Protein AF-A0AAX6ND30-F1 (afdb_monomer_lite)

Foldseek 3Di:
DPPCVLVVVVPDQKDKQAQDDLVCVVVCCVRPVDDPVRSVCSPPGDPQWIWMGHRPDIDIGRDDDDPVNVCVVVVPDDD

Structure (mmCIF, N/CA/C/O backbone):
data_AF-A0AAX6ND30-F1
#
_entry.id   AF-A0AAX6ND30-F1
#
loop_
_atom_site.group_PDB
_atom_site.id
_atom_site.type_symbol
_atom_site.label_atom_id
_atom_site.label_alt_id
_atom_site.label_comp_id
_atom_site.label_asym_id
_atom_site.label_entity_id
_atom_site.label_seq_id
_atom_site.pdbx_PDB_ins_code
_atom_site.Cartn_x
_atom_site.Cartn_y
_atom_site.Cartn_z
_atom_site.occupancy
_atom_site.B_iso_or_equiv
_atom_site.auth_seq_id
_atom_site.auth_comp_id
_atom_site.auth_asym_id
_atom_site.auth_atom_id
_atom_site.pdbx_PDB_model_num
ATOM 1 N N . MET A 1 1 ? 4.360 18.290 21.529 1.00 44.44 1 MET A N 1
ATOM 2 C CA . MET A 1 1 ? 4.701 18.849 20.208 1.00 44.44 1 MET A CA 1
ATOM 3 C C . MET A 1 1 ? 3.743 18.210 19.236 1.00 44.44 1 MET A C 1
ATOM 5 O O . MET A 1 1 ? 3.713 16.991 19.166 1.00 44.44 1 MET A O 1
ATOM 9 N N . GLU A 1 2 ? 2.878 19.005 18.623 1.00 52.50 2 GLU A N 1
ATOM 10 C CA . GLU A 1 2 ? 1.968 18.530 17.584 1.00 52.50 2 GLU A CA 1
ATOM 11 C C . GLU A 1 2 ? 2.836 18.262 16.349 1.00 52.50 2 GLU A C 1
ATOM 13 O O . GLU A 1 2 ? 3.334 19.185 15.703 1.00 52.50 2 GLU A O 1
ATOM 18 N N . ASN A 1 3 ? 3.180 16.995 16.127 1.00 64.38 3 ASN A N 1
ATOM 19 C CA . ASN A 1 3 ? 4.094 16.617 15.061 1.00 64.38 3 ASN A CA 1
ATOM 20 C C . ASN A 1 3 ? 3.333 16.708 13.736 1.00 64.38 3 ASN A C 1
ATOM 22 O O . ASN A 1 3 ? 2.580 15.803 13.391 1.00 64.38 3 ASN A O 1
ATOM 26 N N . GLY A 1 4 ? 3.554 17.779 12.969 1.00 77.06 4 GLY A N 1
ATOM 27 C CA . GLY A 1 4 ? 2.878 18.013 11.684 1.00 77.06 4 GLY A CA 1
ATOM 28 C C . GLY A 1 4 ? 3.003 16.874 10.658 1.00 77.06 4 GLY A C 1
ATOM 29 O O . GLY A 1 4 ? 2.240 16.840 9.699 1.00 77.06 4 GLY A O 1
ATOM 30 N N . GLY A 1 5 ? 3.912 15.915 10.869 1.00 81.56 5 GLY A N 1
ATOM 31 C CA . GLY A 1 5 ? 4.011 14.691 10.072 1.00 81.56 5 GLY A CA 1
ATOM 32 C C . GLY A 1 5 ? 2.764 13.802 10.136 1.00 81.56 5 GLY A C 1
ATOM 33 O O . GLY A 1 5 ? 2.338 13.300 9.099 1.00 81.56 5 GLY A O 1
ATOM 34 N N . GLU A 1 6 ? 2.130 13.654 11.304 1.00 80.38 6 GLU A N 1
ATOM 35 C CA . GLU A 1 6 ? 0.886 12.873 11.425 1.00 80.38 6 GLU A CA 1
ATOM 36 C C . GLU A 1 6 ? -0.246 13.523 10.625 1.00 80.38 6 GLU A C 1
ATOM 38 O O . GLU A 1 6 ? -0.963 12.841 9.895 1.00 80.38 6 GLU A O 1
ATOM 43 N N . SER A 1 7 ? -0.346 14.854 10.683 1.00 81.00 7 SER A N 1
ATOM 44 C CA . SER A 1 7 ? -1.325 15.630 9.918 1.00 81.00 7 SER A CA 1
ATOM 45 C C . SER A 1 7 ? -1.110 15.537 8.406 1.00 81.00 7 SER A C 1
ATOM 47 O O . SER A 1 7 ? -2.071 15.606 7.646 1.00 81.00 7 SER A O 1
ATOM 49 N N . ILE A 1 8 ? 0.130 15.381 7.935 1.00 82.31 8 ILE A N 1
ATOM 50 C CA . ILE A 1 8 ? 0.412 15.172 6.506 1.00 82.31 8 ILE A CA 1
ATOM 51 C C . ILE A 1 8 ? -0.101 13.796 6.067 1.00 82.31 8 ILE A C 1
ATOM 53 O O . ILE A 1 8 ? -0.776 13.677 5.044 1.00 82.31 8 ILE A O 1
ATOM 57 N N . ILE A 1 9 ? 0.179 12.761 6.860 1.00 82.31 9 ILE A N 1
ATOM 58 C CA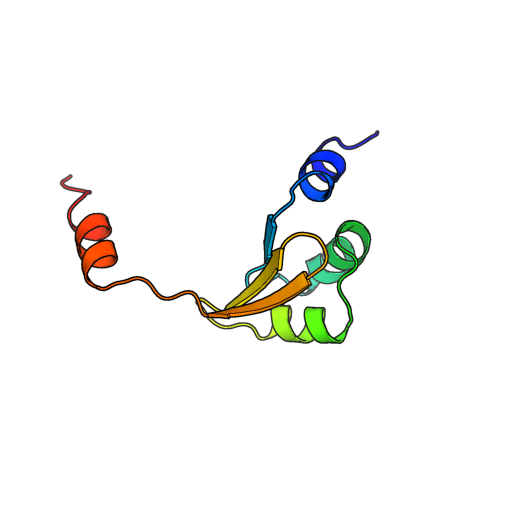 . ILE A 1 9 ? -0.222 11.387 6.550 1.00 82.31 9 ILE A CA 1
ATOM 59 C C . ILE A 1 9 ? -1.752 11.246 6.572 1.00 82.31 9 ILE A C 1
ATOM 61 O O . ILE A 1 9 ? -2.323 10.664 5.647 1.00 82.31 9 ILE A O 1
ATOM 65 N N . SER A 1 10 ? -2.419 11.815 7.582 1.00 78.31 10 SER A N 1
ATOM 66 C CA . SER A 1 10 ? -3.873 11.707 7.760 1.00 78.31 10 SER A CA 1
ATOM 67 C C . SER A 1 10 ? -4.685 12.517 6.745 1.00 78.31 10 SER A C 1
ATOM 69 O O . SER A 1 10 ? -5.766 12.084 6.356 1.00 78.31 10 SER A O 1
ATOM 71 N N . ASN A 1 11 ? -4.165 13.653 6.266 1.00 79.88 11 ASN A N 1
ATOM 72 C CA . ASN A 1 11 ? -4.834 14.470 5.244 1.00 79.88 11 ASN A CA 1
ATOM 73 C C . ASN A 1 11 ? -4.644 13.949 3.814 1.00 79.88 11 ASN A C 1
ATOM 75 O O . ASN A 1 11 ? -5.237 14.484 2.875 1.00 79.88 11 ASN A O 1
ATOM 79 N N . THR A 1 12 ? -3.814 12.928 3.620 1.00 84.75 12 THR A N 1
ATOM 80 C CA . THR A 1 12 ? -3.627 12.340 2.297 1.00 84.75 12 THR A CA 1
ATOM 81 C C . THR A 1 12 ? -4.824 11.436 1.967 1.00 84.75 12 THR A C 1
ATOM 83 O O . THR A 1 12 ? -5.282 10.658 2.798 1.00 84.75 12 THR A O 1
ATOM 86 N N . SER A 1 13 ? -5.373 11.531 0.754 1.00 84.81 13 SER A N 1
ATOM 87 C CA . SER A 1 13 ? -6.528 10.717 0.328 1.00 84.81 13 SER A CA 1
ATOM 88 C C . SER A 1 13 ? -6.147 9.326 -0.187 1.00 84.81 13 SER A C 1
ATOM 90 O O . SER A 1 13 ? -7.011 8.458 -0.330 1.00 84.81 13 SER A O 1
ATOM 92 N N . MET A 1 14 ? -4.866 9.128 -0.499 1.00 91.56 14 MET A N 1
ATOM 93 C CA . MET A 1 14 ? -4.315 7.883 -1.016 1.00 91.56 14 MET A CA 1
ATOM 94 C C . MET A 1 14 ? -2.989 7.559 -0.337 1.00 91.56 14 MET A C 1
ATOM 96 O O . MET A 1 14 ? -2.067 8.370 -0.346 1.00 91.56 14 MET A O 1
ATOM 100 N N . GLN A 1 15 ? -2.861 6.351 0.194 1.00 90.56 15 GLN A N 1
ATOM 101 C CA . GLN A 1 15 ? -1.627 5.870 0.810 1.00 90.56 15 GLN A CA 1
ATOM 102 C C . GLN A 1 15 ? -1.259 4.507 0.230 1.00 90.56 15 GLN A C 1
ATOM 104 O O . GLN A 1 15 ? -2.130 3.679 -0.025 1.00 90.56 15 GLN A O 1
ATOM 109 N N . ILE A 1 16 ? 0.035 4.255 0.040 1.00 93.06 16 ILE A N 1
ATOM 110 C CA . ILE A 1 16 ? 0.556 2.954 -0.394 1.00 93.06 16 ILE A CA 1
ATOM 111 C C . ILE A 1 16 ? 1.599 2.508 0.626 1.00 93.06 16 ILE A C 1
ATOM 113 O O . ILE A 1 16 ? 2.633 3.152 0.790 1.00 93.06 16 ILE A O 1
ATOM 117 N N . LEU A 1 17 ? 1.325 1.400 1.309 1.00 93.00 17 LEU A N 1
ATOM 118 C CA . LEU A 1 17 ? 2.230 0.779 2.267 1.00 93.00 17 LEU A CA 1
ATOM 119 C C . LEU A 1 17 ? 2.870 -0.453 1.632 1.00 93.00 17 LEU A C 1
ATOM 121 O O . LEU A 1 17 ? 2.217 -1.475 1.435 1.00 93.00 17 LEU A O 1
ATOM 125 N N . LEU A 1 18 ? 4.159 -0.350 1.323 1.00 94.31 18 LEU A N 1
ATOM 126 C CA . LEU A 1 18 ? 4.999 -1.485 0.932 1.00 94.31 18 LEU A CA 1
ATOM 127 C C . LEU A 1 18 ? 5.410 -2.293 2.171 1.00 94.31 18 LEU A C 1
ATOM 129 O O . LEU A 1 18 ? 5.008 -1.968 3.287 1.00 94.31 18 LEU A O 1
ATOM 133 N N . LYS A 1 19 ? 6.248 -3.319 1.996 1.00 93.88 19 LYS A N 1
ATOM 134 C CA . LYS A 1 19 ? 6.828 -4.084 3.109 1.00 93.88 19 LYS A CA 1
ATOM 135 C C . LYS A 1 19 ? 7.416 -3.168 4.193 1.00 93.88 19 LYS A C 1
ATOM 137 O O . LYS A 1 19 ? 8.221 -2.293 3.885 1.00 93.88 19 LYS A O 1
ATOM 142 N N . GLN A 1 20 ? 7.037 -3.403 5.448 1.00 93.00 20 GLN A N 1
ATOM 143 C CA . GLN A 1 20 ? 7.451 -2.592 6.600 1.00 93.00 20 GLN A CA 1
ATOM 144 C C . GLN A 1 20 ? 8.390 -3.362 7.529 1.00 93.00 20 GLN A C 1
ATOM 146 O O . GLN A 1 20 ? 8.364 -4.596 7.584 1.00 93.00 20 GLN A O 1
ATOM 151 N N . ASN A 1 21 ? 9.191 -2.632 8.308 1.00 91.88 21 ASN A N 1
ATOM 152 C CA . ASN A 1 21 ? 9.964 -3.227 9.391 1.00 91.88 21 ASN A CA 1
ATOM 153 C C . ASN A 1 21 ? 9.001 -3.723 10.491 1.00 91.88 21 ASN A C 1
ATOM 155 O O . ASN A 1 21 ? 8.162 -2.946 10.951 1.00 91.88 21 ASN A O 1
ATOM 159 N N . PRO A 1 22 ? 9.109 -4.983 10.961 1.00 86.50 22 PRO A N 1
ATOM 160 C CA . PRO A 1 22 ? 8.262 -5.493 12.037 1.00 86.50 22 PRO A CA 1
ATOM 161 C C . PRO A 1 22 ? 8.247 -4.616 13.294 1.00 86.50 22 PRO A C 1
ATOM 163 O O . PRO A 1 22 ? 7.214 -4.539 13.955 1.00 86.50 22 PRO A O 1
ATOM 166 N N . ASN A 1 23 ? 9.364 -3.944 13.588 1.00 89.25 23 ASN A N 1
ATOM 167 C CA . ASN A 1 23 ? 9.518 -3.066 14.747 1.00 89.25 23 ASN A CA 1
ATOM 168 C C . ASN A 1 23 ? 8.800 -1.717 14.597 1.00 89.25 23 ASN A C 1
ATOM 170 O O . ASN A 1 23 ? 8.764 -0.966 15.559 1.00 89.25 23 ASN A O 1
ATOM 174 N N . GLU A 1 24 ? 8.273 -1.384 13.418 1.00 87.06 24 GLU A N 1
ATOM 175 C CA . GLU A 1 24 ? 7.600 -0.105 13.141 1.00 87.06 24 GLU A CA 1
ATOM 176 C C . GLU A 1 24 ? 6.086 -0.274 12.927 1.00 87.06 24 GLU A C 1
ATOM 178 O O . GLU A 1 24 ? 5.341 0.705 12.887 1.00 87.06 24 GLU A O 1
ATOM 183 N N . LEU A 1 25 ? 5.599 -1.519 12.840 1.00 86.62 25 LEU A N 1
ATOM 184 C CA . LEU A 1 25 ? 4.190 -1.825 12.565 1.00 86.62 25 LEU A CA 1
ATOM 185 C C . LEU A 1 25 ? 3.231 -1.311 13.650 1.00 86.62 25 LEU A C 1
ATOM 187 O O . LEU A 1 25 ? 2.087 -0.994 13.333 1.00 86.62 25 LEU A O 1
ATOM 191 N N . HIS A 1 26 ? 3.670 -1.203 14.909 1.00 85.56 26 HIS A N 1
ATOM 192 C CA . HIS A 1 26 ? 2.837 -0.661 15.992 1.00 85.56 26 HIS A CA 1
ATOM 193 C C . HIS A 1 26 ? 2.608 0.848 15.851 1.00 85.56 26 HIS A C 1
ATOM 195 O O . HIS A 1 26 ? 1.546 1.342 16.221 1.00 85.56 26 HIS A O 1
ATOM 201 N N . TYR A 1 27 ? 3.562 1.584 15.273 1.00 86.44 27 TYR A N 1
ATOM 202 C CA . TYR A 1 27 ? 3.369 3.003 14.969 1.00 86.44 27 TYR A CA 1
ATOM 203 C C . TYR A 1 27 ? 2.368 3.190 13.825 1.00 86.44 27 TYR A C 1
ATOM 205 O O . TYR A 1 27 ? 1.501 4.057 13.898 1.00 86.44 27 TYR A O 1
ATOM 213 N N . LEU A 1 28 ? 2.433 2.341 12.795 1.00 85.44 28 LEU A N 1
ATOM 214 C CA . LEU A 1 28 ? 1.480 2.381 11.681 1.00 85.44 28 LEU A CA 1
ATOM 215 C C . LEU A 1 28 ? 0.059 2.013 12.113 1.00 85.44 28 LEU A C 1
ATOM 217 O O . LEU A 1 28 ? -0.900 2.556 11.577 1.00 85.44 28 LEU A O 1
ATOM 221 N N . GLU A 1 29 ? -0.095 1.135 13.100 1.00 86.81 29 GLU A N 1
ATOM 222 C CA . GLU A 1 29 ? -1.394 0.858 13.720 1.00 86.81 29 GLU A CA 1
ATOM 223 C C . GLU A 1 29 ? -1.986 2.097 14.386 1.00 86.81 29 GLU A C 1
ATOM 225 O O . GLU A 1 29 ? -3.143 2.424 14.124 1.00 86.81 29 GLU A O 1
ATOM 230 N N . ALA A 1 30 ? -1.186 2.828 15.164 1.00 85.25 30 ALA A N 1
ATOM 231 C CA . ALA A 1 30 ? -1.640 4.043 15.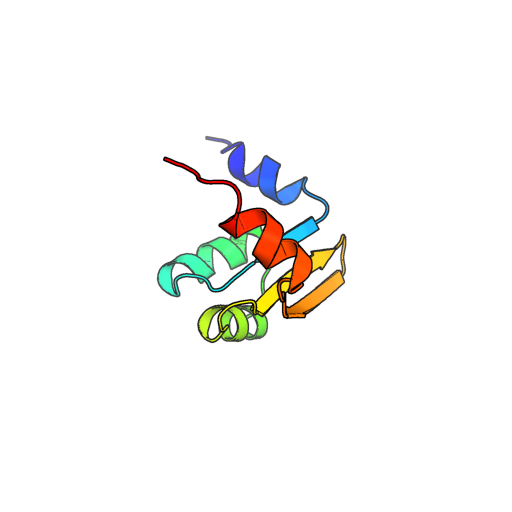832 1.00 85.25 30 ALA A CA 1
ATOM 232 C C . ALA A 1 30 ? -2.005 5.170 14.848 1.00 85.25 30 ALA A C 1
ATOM 234 O O . ALA A 1 30 ? -2.968 5.895 15.085 1.00 85.25 30 ALA A O 1
ATOM 235 N N . VAL A 1 31 ? -1.261 5.311 13.744 1.00 84.19 31 VAL A N 1
ATOM 236 C CA . VAL A 1 31 ? -1.435 6.423 12.790 1.00 84.19 31 VAL A CA 1
ATOM 237 C C . VAL A 1 31 ? -2.456 6.112 11.687 1.00 84.19 31 VAL A C 1
ATOM 239 O O . VAL A 1 31 ? -3.194 7.001 11.272 1.00 84.19 31 VAL A O 1
ATOM 242 N N . LEU A 1 32 ? -2.511 4.870 11.194 1.00 83.06 32 LEU A N 1
ATOM 243 C CA . LEU A 1 32 ? -3.302 4.487 10.012 1.00 83.06 32 LEU A CA 1
ATOM 244 C C . LEU A 1 32 ? -4.448 3.513 10.317 1.00 83.06 32 LEU A C 1
ATOM 246 O O . LEU A 1 32 ? -5.220 3.177 9.418 1.00 83.06 32 LEU A O 1
ATOM 250 N N . GLY A 1 33 ? -4.565 3.028 11.558 1.00 85.31 33 GLY A N 1
ATOM 251 C CA . GLY A 1 33 ? -5.614 2.081 11.937 1.00 85.31 33 GLY A CA 1
ATOM 252 C C . GLY A 1 33 ? -5.526 0.768 11.156 1.00 85.31 33 GLY A C 1
ATOM 253 O O . GLY A 1 33 ? -6.531 0.284 10.620 1.00 85.31 33 GLY A O 1
ATOM 254 N N . ILE A 1 34 ? -4.313 0.224 11.015 1.00 88.19 34 ILE A N 1
ATOM 255 C CA . ILE A 1 34 ? -4.092 -1.065 10.350 1.00 88.19 34 ILE A CA 1
ATOM 256 C C . ILE A 1 34 ? -4.450 -2.225 11.282 1.00 88.19 34 ILE A C 1
ATOM 258 O O . ILE A 1 34 ? -4.133 -2.210 12.467 1.00 88.19 34 ILE A O 1
ATOM 262 N N . THR A 1 35 ? -5.111 -3.245 10.747 1.00 91.00 35 THR A N 1
ATOM 263 C CA . THR A 1 35 ? -5.503 -4.439 11.506 1.00 91.00 35 THR A CA 1
ATOM 264 C C . THR A 1 35 ? -4.330 -5.405 11.682 1.00 91.00 35 THR A C 1
ATOM 266 O O . THR A 1 35 ? -3.348 -5.366 10.940 1.00 91.00 35 THR A O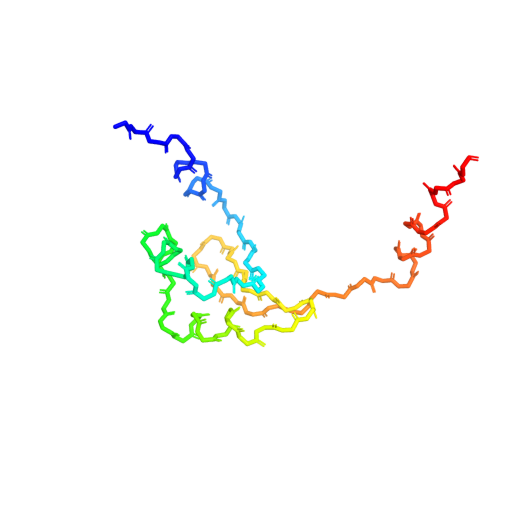 1
ATOM 269 N N . GLU A 1 36 ? -4.451 -6.360 12.607 1.00 89.88 36 GLU A N 1
ATOM 270 C CA . GLU A 1 36 ? -3.470 -7.449 12.750 1.00 89.88 36 GLU A CA 1
ATOM 271 C C . GLU A 1 36 ? -3.253 -8.238 11.452 1.00 89.88 36 GLU A C 1
ATOM 273 O O . GLU A 1 36 ? -2.122 -8.589 11.112 1.00 89.88 36 GLU A O 1
ATOM 278 N N . SER A 1 37 ? -4.323 -8.472 10.686 1.00 89.81 37 SER A N 1
ATOM 279 C CA . SER A 1 37 ? -4.226 -9.164 9.397 1.00 89.81 37 SER A CA 1
ATOM 280 C C . SER A 1 37 ? -3.400 -8.366 8.381 1.00 89.81 37 SER A C 1
ATOM 282 O O . SER A 1 37 ? -2.526 -8.921 7.715 1.00 89.81 37 SER A O 1
ATOM 284 N N . GLU A 1 38 ? -3.596 -7.047 8.335 1.00 91.25 38 GLU A N 1
ATOM 285 C CA . GLU A 1 38 ? -2.849 -6.121 7.480 1.00 91.25 38 GLU A CA 1
ATOM 286 C C . GLU A 1 38 ? -1.379 -6.022 7.906 1.00 91.25 38 GLU A C 1
ATOM 288 O O . GLU A 1 38 ? -0.494 -6.021 7.053 1.00 91.25 38 GLU A O 1
ATOM 293 N N . LYS A 1 39 ? -1.087 -6.036 9.213 1.00 91.31 39 LYS A N 1
ATOM 294 C CA . LYS A 1 39 ? 0.290 -6.118 9.731 1.00 91.31 39 LYS A CA 1
ATOM 295 C C . LYS A 1 39 ? 0.990 -7.404 9.303 1.00 91.31 39 LYS A C 1
ATOM 297 O O . LYS A 1 39 ? 2.162 -7.365 8.928 1.00 91.31 39 LYS A O 1
ATOM 302 N N . GLY A 1 40 ? 0.281 -8.533 9.345 1.00 91.31 40 GLY A N 1
ATOM 303 C CA . GLY A 1 40 ? 0.780 -9.814 8.844 1.00 91.31 40 GLY A CA 1
ATOM 304 C C . GLY A 1 40 ? 1.167 -9.730 7.368 1.00 91.31 40 GLY A C 1
ATOM 305 O O . GLY A 1 40 ? 2.283 -10.097 7.005 1.00 91.31 40 GLY A O 1
ATOM 306 N N . LEU A 1 41 ? 0.286 -9.151 6.550 1.00 90.50 41 LEU A N 1
ATOM 307 C CA . LEU A 1 41 ? 0.515 -8.943 5.119 1.00 90.50 41 LEU A CA 1
ATOM 308 C C . LEU A 1 41 ? 1.722 -8.033 4.857 1.00 90.50 41 LEU A C 1
ATOM 310 O O . LEU A 1 41 ? 2.604 -8.396 4.085 1.00 90.50 41 LEU A O 1
ATOM 314 N N . LEU A 1 42 ? 1.828 -6.896 5.549 1.00 92.56 42 LEU A N 1
ATOM 315 C CA . LEU A 1 42 ? 2.959 -5.966 5.407 1.00 92.56 42 LEU A CA 1
ATOM 316 C C . LEU A 1 42 ? 4.296 -6.562 5.867 1.00 92.56 42 LEU A C 1
ATOM 318 O O . LEU A 1 42 ? 5.353 -6.147 5.389 1.00 92.56 42 LEU A O 1
ATOM 322 N N . ARG A 1 43 ? 4.269 -7.538 6.780 1.00 91.56 43 ARG A N 1
ATOM 323 C CA . ARG A 1 43 ? 5.460 -8.264 7.236 1.00 91.56 43 ARG A CA 1
ATOM 324 C C . ARG A 1 43 ? 5.955 -9.257 6.186 1.00 91.56 43 ARG A C 1
ATOM 326 O O . ARG A 1 43 ? 7.166 -9.397 6.000 1.00 91.56 43 ARG A O 1
ATOM 333 N N . THR A 1 44 ? 5.039 -9.953 5.515 1.00 92.62 44 THR A N 1
ATOM 334 C CA . THR A 1 44 ? 5.378 -11.000 4.540 1.00 92.62 44 THR A CA 1
ATOM 335 C C . THR A 1 44 ? 5.415 -10.515 3.096 1.00 92.62 44 THR A C 1
ATOM 337 O O . THR A 1 44 ? 5.889 -11.268 2.255 1.00 92.62 44 THR A O 1
ATOM 340 N N . ALA A 1 45 ? 4.981 -9.282 2.816 1.00 93.94 45 ALA A N 1
ATOM 341 C CA . ALA A 1 45 ? 4.938 -8.707 1.474 1.00 93.94 45 ALA A CA 1
ATOM 342 C C . ALA A 1 45 ? 6.257 -8.890 0.705 1.00 93.94 45 ALA A C 1
ATOM 344 O O . ALA A 1 45 ? 7.364 -8.692 1.238 1.00 93.94 45 ALA A O 1
ATOM 345 N N . GLU A 1 46 ? 6.125 -9.265 -0.563 1.00 94.62 46 GLU A N 1
ATOM 346 C CA . GLU A 1 46 ? 7.232 -9.366 -1.507 1.00 94.62 46 GLU A CA 1
ATOM 347 C C . GLU A 1 46 ? 7.438 -8.070 -2.303 1.00 94.62 46 GLU A C 1
ATOM 349 O O . GLU A 1 46 ? 6.700 -7.090 -2.182 1.00 94.62 46 GLU A O 1
ATOM 354 N N . ARG A 1 47 ? 8.463 -8.048 -3.166 1.00 91.38 47 ARG A N 1
ATOM 355 C CA . ARG A 1 47 ? 8.708 -6.909 -4.055 1.00 91.38 47 ARG A CA 1
ATOM 356 C C . ARG A 1 47 ? 7.470 -6.643 -4.918 1.00 91.38 47 ARG A C 1
ATOM 358 O O . ARG A 1 47 ? 6.949 -7.549 -5.573 1.00 91.38 47 ARG A O 1
ATOM 365 N N . GLY A 1 48 ? 7.025 -5.391 -4.916 1.00 91.94 48 GLY A N 1
ATOM 366 C CA . GLY A 1 48 ? 5.843 -4.942 -5.647 1.00 91.94 48 GLY A CA 1
ATOM 367 C C . GLY A 1 48 ? 4.517 -5.205 -4.933 1.00 91.94 48 GLY A C 1
ATOM 368 O O . GLY A 1 48 ? 3.502 -4.735 -5.421 1.00 91.94 48 GLY A O 1
ATOM 369 N N . GLU A 1 49 ? 4.475 -5.914 -3.804 1.00 95.25 49 GLU A N 1
ATOM 370 C CA . GLU A 1 49 ? 3.237 -6.050 -3.023 1.00 95.25 49 GLU A CA 1
ATOM 371 C C . GLU A 1 49 ? 3.072 -4.888 -2.060 1.00 95.25 49 GLU A C 1
ATOM 373 O O . GLU A 1 49 ? 4.006 -4.518 -1.343 1.00 95.25 49 GLU A O 1
ATOM 378 N N . ALA A 1 50 ? 1.869 -4.324 -2.039 1.00 95.12 50 ALA A N 1
ATOM 379 C CA . ALA A 1 50 ? 1.532 -3.225 -1.157 1.00 95.12 50 ALA A CA 1
ATOM 380 C C . ALA A 1 50 ? 0.084 -3.311 -0.671 1.00 95.12 50 ALA A C 1
ATOM 382 O O . ALA A 1 50 ? -0.791 -3.867 -1.336 1.00 95.12 50 ALA A O 1
ATOM 383 N N . LEU A 1 51 ? -0.169 -2.691 0.477 1.00 94.31 51 LEU A N 1
ATOM 384 C CA . LEU A 1 51 ? -1.504 -2.356 0.946 1.00 94.31 51 LEU A CA 1
ATOM 385 C C . LEU A 1 51 ? -1.806 -0.910 0.547 1.00 94.31 51 LEU A C 1
ATOM 387 O O . LEU A 1 51 ? -1.106 0.013 0.961 1.00 94.31 51 LEU A O 1
ATOM 391 N N . MET A 1 52 ? -2.838 -0.718 -0.265 1.00 93.88 52 MET A N 1
ATOM 392 C CA . MET A 1 52 ? -3.239 0.580 -0.790 1.00 93.88 52 MET A CA 1
ATOM 393 C C . MET A 1 52 ? -4.542 1.050 -0.149 1.00 93.88 52 MET A C 1
ATOM 395 O O . MET A 1 52 ? -5.512 0.299 -0.051 1.00 93.88 52 MET A O 1
ATOM 399 N N . TYR A 1 53 ? -4.552 2.318 0.242 1.00 91.19 53 TYR A N 1
ATOM 400 C CA . TYR A 1 53 ? -5.682 3.045 0.797 1.00 91.19 53 TYR A CA 1
ATOM 401 C C . TYR A 1 53 ? -6.161 4.047 -0.244 1.00 91.19 53 TYR A C 1
ATOM 403 O O . TYR A 1 53 ? -5.353 4.783 -0.812 1.00 91.19 53 TYR A O 1
ATOM 411 N N . VAL A 1 54 ? -7.466 4.075 -0.502 1.00 90.25 54 VAL A N 1
ATOM 412 C CA . VAL A 1 54 ? -8.102 5.047 -1.398 1.00 90.25 54 VAL A CA 1
ATOM 413 C C . VAL A 1 54 ? -9.378 5.537 -0.732 1.00 90.25 54 VAL A C 1
ATOM 415 O O . VAL A 1 54 ? -10.410 4.858 -0.741 1.00 90.25 54 VAL A O 1
ATOM 418 N N . GLY A 1 55 ? -9.295 6.710 -0.107 1.00 85.88 55 GLY A N 1
ATOM 419 C CA . GLY A 1 55 ? -10.341 7.214 0.773 1.00 85.88 55 GLY A CA 1
ATOM 420 C C . GLY A 1 55 ? -10.585 6.244 1.930 1.00 85.88 55 GLY A C 1
ATOM 421 O O . GLY A 1 55 ? -9.723 6.055 2.779 1.00 85.88 55 GLY A O 1
ATOM 422 N N . GLN A 1 56 ? -11.761 5.615 1.957 1.00 84.38 56 GLN A N 1
ATOM 423 C CA . GLN A 1 56 ? -12.140 4.658 3.006 1.00 84.38 56 GLN A CA 1
ATOM 424 C C . GLN A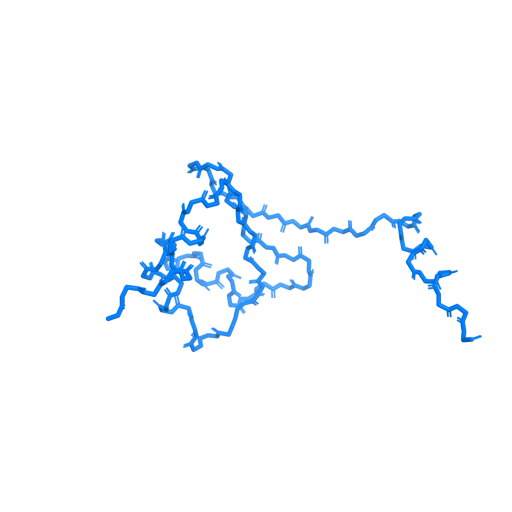 1 56 ? -11.845 3.197 2.638 1.00 84.38 56 GLN A C 1
ATOM 426 O O . GLN A 1 56 ? -11.988 2.307 3.474 1.00 84.38 56 GLN A O 1
ATOM 431 N N . ASN A 1 57 ? -11.453 2.932 1.390 1.00 88.56 57 ASN A N 1
ATOM 432 C CA . ASN A 1 57 ? -11.218 1.576 0.913 1.00 88.56 57 ASN A CA 1
ATOM 433 C C . ASN A 1 57 ? -9.766 1.167 1.131 1.00 88.56 57 ASN A C 1
ATOM 435 O O . ASN A 1 57 ? -8.851 1.960 0.907 1.00 88.56 57 ASN A O 1
ATOM 439 N N . LYS A 1 58 ? -9.572 -0.102 1.490 1.00 90.12 58 LYS A N 1
ATOM 440 C CA . LYS A 1 58 ? -8.263 -0.741 1.613 1.00 90.12 58 LYS A CA 1
ATOM 441 C C . LYS A 1 58 ? -8.200 -1.934 0.667 1.00 90.12 58 LYS A C 1
ATOM 443 O O . LYS A 1 58 ? -9.147 -2.718 0.602 1.00 90.12 58 LYS A O 1
ATOM 448 N N . THR A 1 59 ? -7.114 -2.079 -0.084 1.00 92.50 59 THR A N 1
ATOM 449 C CA . THR A 1 59 ? -6.942 -3.213 -0.997 1.00 92.50 59 THR A CA 1
ATOM 450 C C . THR A 1 59 ? -5.483 -3.622 -1.125 1.00 92.50 59 THR A C 1
ATOM 452 O O . THR A 1 59 ? -4.581 -2.797 -0.985 1.00 92.50 59 THR A O 1
ATOM 455 N N . LEU A 1 60 ? -5.248 -4.901 -1.404 1.00 92.81 60 LEU A N 1
ATOM 456 C CA . LEU A 1 60 ? -3.916 -5.402 -1.719 1.00 92.81 60 LEU A CA 1
ATOM 457 C C . LEU A 1 60 ? -3.637 -5.212 -3.204 1.00 92.81 60 LEU A C 1
ATOM 459 O O . LEU A 1 60 ? -4.471 -5.544 -4.046 1.00 92.81 60 LEU A O 1
ATOM 463 N N . VAL A 1 61 ? -2.453 -4.702 -3.520 1.00 94.25 61 VAL A N 1
ATOM 464 C CA . VAL A 1 61 ? -2.027 -4.446 -4.894 1.00 94.25 61 VAL A CA 1
ATOM 465 C C . VAL A 1 61 ? -0.680 -5.101 -5.173 1.00 94.25 61 VAL A C 1
ATOM 467 O O . VAL A 1 61 ? 0.187 -5.167 -4.300 1.00 94.25 61 VAL A O 1
ATOM 470 N N . LYS A 1 62 ? -0.502 -5.560 -6.416 1.00 94.00 62 LYS A N 1
ATOM 471 C CA . LYS A 1 62 ? 0.794 -5.951 -6.976 1.00 94.00 62 LYS A CA 1
ATOM 472 C C . LYS A 1 62 ? 1.171 -4.934 -8.044 1.00 94.00 62 LYS A C 1
ATOM 474 O O . LYS A 1 62 ? 0.500 -4.817 -9.063 1.00 94.00 62 LYS A O 1
ATOM 479 N N . ILE A 1 63 ? 2.236 -4.196 -7.787 1.00 92.38 63 ILE A N 1
ATOM 480 C CA . ILE A 1 63 ? 2.788 -3.181 -8.671 1.00 92.38 63 ILE A CA 1
ATOM 481 C C . ILE A 1 63 ? 3.870 -3.847 -9.518 1.00 92.38 63 ILE A C 1
ATOM 483 O O . ILE A 1 63 ? 4.838 -4.405 -8.994 1.00 92.38 63 ILE A O 1
ATOM 487 N N . THR A 1 64 ? 3.699 -3.781 -10.833 1.00 89.88 64 THR A N 1
ATOM 488 C CA . THR A 1 64 ? 4.648 -4.279 -11.831 1.00 89.88 64 THR A CA 1
ATOM 489 C C . THR A 1 64 ? 4.988 -3.151 -12.790 1.00 89.88 64 THR A C 1
ATOM 491 O O . THR A 1 64 ? 4.082 -2.454 -13.241 1.00 89.88 64 THR A O 1
ATOM 494 N N . ALA A 1 65 ? 6.270 -2.982 -13.108 1.00 84.81 65 ALA A N 1
ATOM 495 C CA . ALA A 1 65 ? 6.681 -2.043 -14.145 1.00 84.81 65 ALA A CA 1
ATOM 496 C C . ALA A 1 65 ? 6.296 -2.590 -15.521 1.00 84.81 65 ALA A C 1
ATOM 498 O O . ALA A 1 65 ? 6.416 -3.793 -15.765 1.00 84.81 65 ALA A O 1
ATOM 499 N N . ASN A 1 66 ? 5.860 -1.710 -16.416 1.00 88.56 66 ASN A N 1
ATOM 500 C CA . ASN A 1 66 ? 5.731 -2.058 -17.822 1.00 88.56 66 ASN A CA 1
ATOM 501 C C . ASN A 1 66 ? 7.129 -2.189 -18.459 1.00 88.56 66 ASN A C 1
ATOM 503 O O . ASN A 1 66 ? 8.032 -1.423 -18.122 1.00 88.56 66 ASN A O 1
ATOM 507 N N . ASP A 1 67 ? 7.311 -3.106 -19.413 1.00 86.94 67 ASP A N 1
ATOM 508 C CA . ASP A 1 67 ? 8.586 -3.273 -20.130 1.00 86.94 67 ASP A CA 1
ATOM 509 C C . ASP A 1 67 ? 9.049 -1.972 -20.813 1.00 86.94 67 ASP A C 1
ATOM 511 O O . ASP A 1 67 ? 10.241 -1.663 -20.828 1.00 86.94 67 ASP A O 1
ATOM 515 N N . PHE A 1 68 ? 8.110 -1.174 -21.330 1.00 87.25 68 PHE A N 1
ATOM 516 C CA . PHE A 1 68 ? 8.397 0.132 -21.924 1.00 87.25 68 PHE A CA 1
ATOM 517 C C . PHE A 1 68 ? 8.835 1.165 -20.876 1.00 87.25 68 PHE A C 1
ATOM 519 O O . PHE A 1 68 ? 9.811 1.882 -21.085 1.00 87.25 68 PHE A O 1
ATOM 526 N N . GLU A 1 69 ? 8.158 1.215 -19.725 1.00 84.69 69 GLU A N 1
ATOM 527 C CA . GLU A 1 69 ? 8.557 2.085 -18.608 1.00 84.69 69 GLU A CA 1
ATOM 528 C C . GLU A 1 69 ? 9.948 1.707 -18.090 1.00 84.69 69 GLU A C 1
ATOM 530 O O . GLU A 1 69 ? 10.765 2.580 -17.803 1.00 84.69 69 GLU A O 1
ATOM 535 N N . HIS A 1 70 ? 10.246 0.406 -18.025 1.00 83.75 70 HIS A N 1
ATOM 536 C CA . HIS A 1 70 ? 11.555 -0.081 -17.616 1.00 83.75 70 HIS A CA 1
ATOM 537 C C . HIS A 1 70 ? 12.654 0.407 -18.562 1.00 83.75 70 HIS A C 1
ATOM 539 O O . HIS A 1 70 ? 13.665 0.921 -18.087 1.00 83.75 70 HIS A O 1
ATOM 545 N N . GLN A 1 71 ? 12.435 0.313 -19.879 1.00 81.19 71 GLN A N 1
ATOM 546 C CA . GLN A 1 71 ? 13.371 0.814 -20.890 1.00 81.19 71 GLN A CA 1
ATOM 547 C C . GLN A 1 71 ? 13.628 2.319 -20.746 1.00 81.19 71 GLN A C 1
ATOM 549 O O . GLN A 1 71 ? 14.785 2.728 -20.776 1.00 81.19 71 GLN A O 1
ATOM 554 N N . LEU A 1 72 ? 12.584 3.122 -20.506 1.00 81.31 72 LEU A N 1
ATOM 555 C CA . LEU A 1 72 ? 12.724 4.566 -20.278 1.00 81.31 72 LEU A CA 1
ATOM 556 C C . LEU A 1 72 ? 13.568 4.895 -19.038 1.00 81.31 72 LEU A C 1
ATOM 558 O O . LEU A 1 72 ? 14.360 5.834 -19.068 1.00 81.31 72 LEU A O 1
ATOM 562 N N . CYS A 1 73 ? 13.413 4.139 -17.947 1.00 78.00 73 CYS A N 1
ATOM 563 C CA . CYS A 1 73 ? 14.176 4.371 -16.719 1.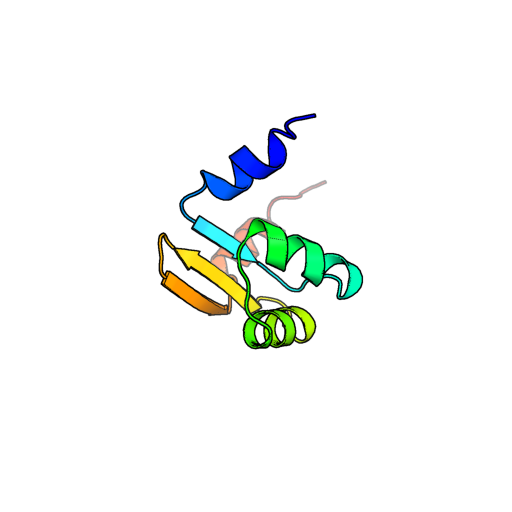00 78.00 73 CYS A CA 1
ATOM 564 C C . CYS A 1 73 ? 15.644 3.930 -16.825 1.00 78.00 73 CYS A C 1
ATOM 566 O O . CYS A 1 73 ? 16.502 4.569 -16.221 1.00 78.00 73 CYS A O 1
ATOM 568 N N . ILE A 1 74 ? 15.949 2.854 -17.562 1.00 77.00 74 ILE A N 1
ATOM 569 C CA . ILE A 1 74 ? 17.331 2.362 -17.716 1.00 77.00 74 ILE A CA 1
ATOM 570 C C . ILE A 1 74 ? 18.117 3.114 -18.797 1.00 77.00 74 ILE A C 1
ATOM 572 O O 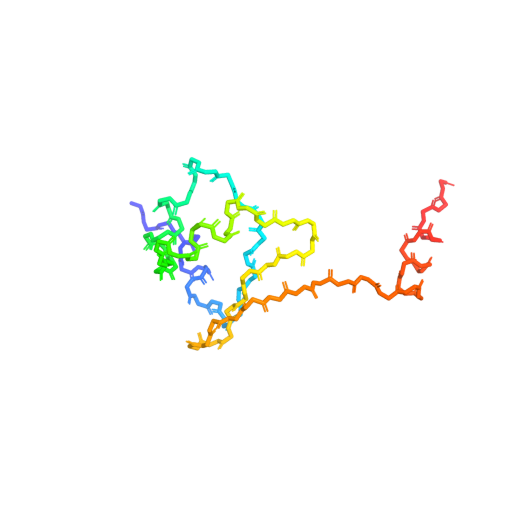. ILE A 1 74 ? 19.335 3.198 -18.697 1.00 77.00 74 ILE A O 1
ATOM 576 N N . SER A 1 75 ? 17.451 3.680 -19.811 1.00 63.03 75 SER A N 1
ATOM 577 C CA . SER A 1 75 ? 18.108 4.441 -20.886 1.00 63.03 75 SER A CA 1
ATOM 578 C C . SER A 1 75 ? 18.363 5.913 -20.528 1.00 63.03 75 SER A C 1
ATOM 580 O O . SER A 1 75 ? 18.699 6.700 -21.405 1.00 63.03 75 SER A O 1
ATOM 582 N N . GLY A 1 76 ? 18.141 6.303 -19.268 1.00 61.94 76 GLY A N 1
ATOM 583 C CA . GLY A 1 76 ? 18.170 7.686 -18.779 1.00 61.94 76 GLY A CA 1
ATOM 584 C C . GLY A 1 76 ? 19.257 7.983 -17.744 1.00 61.94 76 GLY A C 1
ATOM 585 O O . GLY A 1 76 ? 19.073 8.869 -16.915 1.00 61.94 76 GLY A O 1
ATOM 586 N N . ALA A 1 77 ? 20.365 7.248 -17.770 1.00 54.53 77 ALA A N 1
ATOM 587 C CA . ALA A 1 77 ? 21.587 7.602 -17.055 1.00 54.53 77 ALA A CA 1
ATOM 588 C C . ALA A 1 77 ? 22.787 7.223 -17.932 1.00 54.53 77 ALA A C 1
ATOM 590 O O . ALA A 1 77 ? 23.479 6.239 -17.678 1.00 54.53 77 ALA A O 1
ATOM 591 N N . GLU A 1 78 ? 22.975 7.966 -19.023 1.00 55.59 78 GLU A N 1
ATOM 592 C CA . GLU A 1 78 ? 24.320 8.114 -19.576 1.00 55.59 78 GLU A CA 1
ATOM 593 C C . GLU A 1 78 ? 25.149 8.863 -18.517 1.00 55.59 78 GLU A C 1
ATOM 595 O O . GLU A 1 78 ? 24.697 9.890 -18.001 1.00 55.59 78 GLU A O 1
ATOM 600 N N . GLU A 1 79 ? 26.294 8.293 -18.131 1.00 47.38 79 GLU A N 1
ATOM 601 C CA . GLU A 1 79 ? 27.341 9.009 -17.384 1.00 47.38 79 GLU A CA 1
ATOM 602 C C . GLU A 1 79 ? 27.886 10.194 -18.192 1.00 47.38 79 GLU A C 1
ATOM 604 O O . GLU A 1 79 ? 28.067 10.042 -19.424 1.00 47.38 79 GLU A O 1
#

Secondary structure (DSSP, 8-state):
---HHHHHHHT-SEEEE-S--GGGHHHHHHHH---HHHHHHHHH--TTEEEEEETTEEEEEE----HHHHHHHHTS---

Radius of gyration: 15.75 Å; chains: 1; bounding box: 40×30×42 Å

InterPro domains:
  IPR027417 P-loop containing nucleoside triphosphate hydrolase [G3DSA:3.40.50.300] (1-78)

Organism: Priestia aryabhattai (NCBI:txid412384)

Sequence (79 aa):
MENGGESIISNTSMQILLKQNPNELHYLEAVLGITESEKGLLRTAERGEALMYVGQNKTLVKITANDFEHQLCISGAEE

pLDDT: mean 84.8, std 11.1, range [44.44, 95.25]